Protein AF-A0AAN8QBZ9-F1 (afdb_monomer_lite)

Organism: NCBI:txid861788

Foldseek 3Di:
DDPDPVPDDDLVVVCVDPCNVPPPPDCPVVVVVVVVVVVVVVVVVVVVVVDDDDDDDDDDPDDPPPDPPVDDDPPCPDDDDDDDDDDDDDDDDDDDDDPPPVPPDADPCLVPPVVVVLVVVLVVCVVVVHDSVVSVVVNVVVVVVCVVPPCVSVVVVVVVVVVVVVVVVVVPDD

Radius of gyration: 25.87 Å; chains: 1; bounding box: 55×67×52 Å

Structure (mmCIF, N/CA/C/O backbone):
data_AF-A0AAN8QBZ9-F1
#
_entry.id   AF-A0AAN8QBZ9-F1
#
loop_
_atom_site.group_PDB
_atom_site.id
_atom_site.type_symbol
_atom_site.label_atom_id
_atom_site.label_alt_id
_atom_site.label_comp_id
_atom_site.label_asym_id
_atom_site.label_entity_id
_atom_site.label_seq_id
_atom_site.pdbx_PDB_ins_code
_atom_site.Cartn_x
_atom_site.Cartn_y
_atom_site.Cartn_z
_atom_site.occupancy
_atom_site.B_iso_or_equiv
_atom_site.auth_seq_id
_atom_site.auth_comp_id
_atom_site.auth_asym_id
_atom_site.auth_atom_id
_atom_site.pdbx_PDB_model_num
ATOM 1 N N . LEU A 1 1 ? 25.292 -29.714 -7.974 1.00 66.56 1 LEU A N 1
ATOM 2 C CA . LEU A 1 1 ? 24.698 -28.633 -8.793 1.00 66.56 1 LEU A CA 1
ATOM 3 C C . LEU A 1 1 ? 25.851 -27.764 -9.273 1.00 66.56 1 LEU A C 1
ATOM 5 O O . LEU A 1 1 ? 26.698 -27.458 -8.440 1.00 66.56 1 LEU A O 1
ATOM 9 N N . ASN A 1 2 ? 25.940 -27.454 -10.569 1.00 68.25 2 ASN A N 1
ATOM 10 C CA . ASN A 1 2 ? 27.006 -26.580 -11.073 1.00 68.25 2 ASN A CA 1
ATOM 11 C C . ASN A 1 2 ? 26.918 -25.225 -10.361 1.00 68.25 2 ASN A C 1
ATOM 13 O O . ASN A 1 2 ? 25.825 -24.668 -10.249 1.00 68.25 2 ASN A O 1
ATOM 17 N N 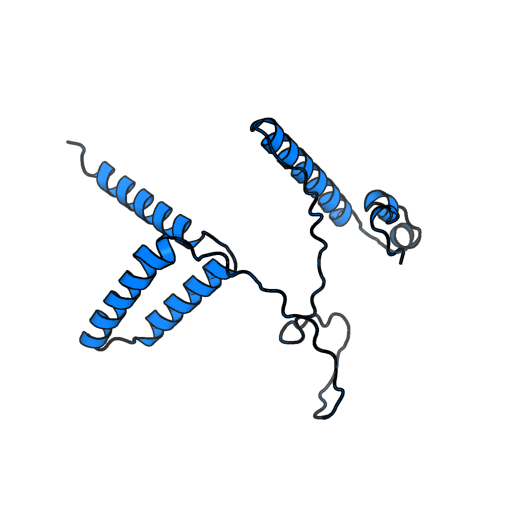. LYS A 1 3 ? 28.048 -24.776 -9.806 1.00 75.69 3 LYS A N 1
ATOM 18 C CA . LYS A 1 3 ? 28.129 -23.570 -8.969 1.00 75.69 3 LYS A CA 1
ATOM 19 C C . LYS A 1 3 ? 28.213 -22.292 -9.798 1.00 75.69 3 LYS A C 1
ATOM 21 O O . LYS A 1 3 ? 27.723 -21.263 -9.362 1.00 75.69 3 LYS A O 1
ATOM 26 N N . GLU A 1 4 ? 28.772 -22.398 -10.995 1.00 72.25 4 GLU A N 1
ATOM 27 C CA . GLU A 1 4 ? 28.906 -21.282 -11.919 1.00 72.25 4 GLU A CA 1
ATOM 28 C C . GLU A 1 4 ? 27.562 -20.945 -12.593 1.00 72.25 4 GLU A C 1
ATOM 30 O O . GLU A 1 4 ? 26.969 -21.832 -13.228 1.00 72.25 4 GLU A O 1
ATOM 35 N N . PRO A 1 5 ? 27.081 -19.690 -12.500 1.00 70.56 5 PRO A N 1
ATOM 36 C CA . PRO A 1 5 ? 25.795 -19.268 -13.059 1.00 70.56 5 PRO A CA 1
ATOM 37 C C . PRO A 1 5 ? 25.675 -19.527 -14.563 1.00 70.56 5 PRO A C 1
ATOM 39 O O . PRO A 1 5 ? 24.666 -20.063 -15.018 1.00 70.56 5 PRO A O 1
ATOM 42 N N . SER A 1 6 ? 26.733 -19.245 -15.326 1.00 75.44 6 SER A N 1
ATOM 43 C CA . SER A 1 6 ? 26.756 -19.365 -16.792 1.00 75.44 6 SER A CA 1
ATOM 44 C C . SER A 1 6 ? 26.665 -20.807 -17.297 1.00 75.44 6 SER A C 1
ATOM 46 O O . SER A 1 6 ? 26.290 -21.045 -18.441 1.00 75.44 6 SER A O 1
ATOM 48 N N . PHE A 1 7 ? 26.981 -21.785 -16.444 1.00 77.31 7 PHE A N 1
ATOM 49 C CA . PHE A 1 7 ? 26.870 -23.211 -16.763 1.00 77.31 7 PHE A CA 1
ATOM 50 C C . PHE A 1 7 ? 25.567 -23.833 -16.253 1.00 77.31 7 PHE A C 1
ATOM 52 O O . PHE A 1 7 ? 25.377 -25.054 -16.341 1.00 77.31 7 PHE A O 1
ATOM 59 N N . ARG A 1 8 ? 24.662 -23.026 -15.685 1.00 82.75 8 ARG A N 1
ATOM 60 C CA . ARG A 1 8 ? 23.330 -23.487 -15.312 1.00 82.75 8 ARG A CA 1
ATOM 61 C C . ARG A 1 8 ? 22.473 -23.591 -16.582 1.00 82.75 8 ARG A C 1
ATOM 63 O O . ARG A 1 8 ? 22.325 -22.599 -17.289 1.00 82.75 8 ARG A O 1
ATOM 70 N N . PRO A 1 9 ? 21.854 -24.753 -16.857 1.00 83.56 9 PRO A N 1
ATOM 71 C CA . PRO A 1 9 ? 20.914 -24.868 -17.963 1.00 83.56 9 PRO A CA 1
ATOM 72 C C . PRO A 1 9 ? 19.759 -23.885 -17.775 1.00 83.56 9 PRO A C 1
ATOM 74 O O . PRO A 1 9 ? 19.224 -23.720 -16.673 1.00 83.56 9 PRO A O 1
ATOM 77 N N . THR A 1 10 ? 19.352 -23.256 -18.869 1.00 85.25 10 THR A N 1
ATOM 78 C CA . THR A 1 10 ? 18.229 -22.320 -18.877 1.00 85.25 10 THR A CA 1
ATOM 79 C C . THR A 1 10 ? 16.937 -23.018 -18.444 1.00 85.25 10 THR A C 1
ATOM 81 O O . THR A 1 10 ? 16.778 -24.233 -18.593 1.00 85.25 10 THR A O 1
ATOM 84 N N . ALA A 1 11 ? 15.944 -22.257 -17.975 1.00 84.75 11 ALA A N 1
ATOM 85 C CA . ALA A 1 11 ? 14.626 -22.813 -17.639 1.00 84.75 11 ALA A CA 1
ATOM 86 C C . ALA A 1 11 ? 14.005 -23.613 -18.809 1.00 84.75 11 ALA A C 1
ATOM 88 O O . ALA A 1 11 ? 13.349 -24.634 -18.602 1.00 84.75 11 ALA A O 1
ATOM 89 N N . LYS A 1 12 ? 14.283 -23.193 -20.052 1.00 84.12 12 LYS A N 1
ATOM 90 C CA . LYS A 1 12 ? 13.863 -23.880 -21.283 1.00 84.12 12 LYS A CA 1
ATOM 91 C C . LYS A 1 12 ? 14.538 -25.245 -21.459 1.00 84.12 12 LYS A C 1
ATOM 93 O O . LYS A 1 12 ? 13.914 -26.170 -21.972 1.00 84.12 12 LYS A O 1
ATOM 98 N N . GLU A 1 13 ? 15.797 -25.377 -21.061 1.00 87.94 13 GLU A N 1
ATOM 99 C CA . GLU A 1 13 ? 16.547 -26.635 -21.125 1.00 87.94 13 GLU A CA 1
ATOM 100 C C . GLU A 1 13 ? 16.185 -27.565 -19.967 1.00 87.94 13 GLU A C 1
ATOM 102 O O . GLU A 1 13 ? 16.028 -28.767 -20.177 1.00 87.94 13 GLU A O 1
ATOM 107 N N . LEU A 1 14 ? 15.942 -27.014 -18.774 1.00 88.00 14 LEU A N 1
ATOM 108 C CA . LEU A 1 14 ? 15.451 -27.776 -17.624 1.00 88.00 14 LEU A CA 1
ATOM 109 C C . LEU A 1 14 ? 14.114 -28.460 -17.921 1.00 88.00 14 LEU A C 1
ATOM 111 O O . LEU A 1 14 ? 13.946 -29.632 -17.587 1.00 88.00 14 LEU A O 1
ATOM 115 N N . LEU A 1 15 ? 13.203 -27.779 -18.622 1.00 86.88 15 LEU A N 1
ATOM 116 C CA . LEU A 1 15 ? 11.916 -28.342 -19.050 1.00 86.88 15 LEU A CA 1
ATOM 117 C C . LEU A 1 15 ? 12.043 -29.599 -19.927 1.00 86.88 15 LEU A C 1
ATOM 119 O O . LEU A 1 15 ? 11.131 -30.422 -19.945 1.00 86.88 15 LEU A O 1
ATOM 123 N N . LYS A 1 16 ? 13.170 -29.779 -20.625 1.00 88.94 16 LYS A N 1
ATOM 124 C CA . LYS A 1 16 ? 13.445 -30.963 -21.458 1.00 88.94 16 LYS A CA 1
ATOM 125 C C . LYS A 1 16 ? 14.073 -32.115 -20.676 1.00 88.94 16 LYS A C 1
ATOM 127 O O . LYS A 1 16 ? 14.258 -33.203 -21.218 1.00 88.94 16 LYS A O 1
ATOM 132 N N . HIS A 1 17 ? 14.443 -31.893 -19.418 1.00 91.62 17 HIS A N 1
ATOM 133 C CA . HIS A 1 17 ? 15.138 -32.894 -18.632 1.00 91.62 17 HIS A CA 1
ATOM 134 C C . HIS A 1 17 ? 14.236 -34.100 -18.348 1.00 91.62 17 HIS A C 1
ATOM 136 O O . HIS A 1 17 ? 13.053 -33.952 -18.032 1.00 91.62 17 HIS A O 1
ATOM 142 N N . LYS A 1 18 ? 14.822 -35.305 -18.372 1.00 91.44 18 LYS A N 1
ATOM 143 C CA . LYS A 1 18 ? 14.105 -36.581 -18.194 1.00 91.44 18 LYS A CA 1
ATOM 144 C C . LYS A 1 18 ? 13.205 -36.615 -16.960 1.00 91.44 18 LYS A C 1
ATOM 146 O O . LYS A 1 18 ? 12.169 -37.258 -16.993 1.00 91.44 18 LYS A O 1
ATOM 151 N N . LEU A 1 19 ? 13.587 -35.935 -15.876 1.00 91.00 19 LEU A N 1
ATOM 152 C CA . LEU A 1 19 ? 12.792 -35.908 -14.646 1.00 91.00 19 LEU A CA 1
ATOM 153 C C . LEU A 1 19 ? 11.501 -35.103 -14.813 1.00 91.00 19 LEU A C 1
ATOM 155 O O . LEU A 1 19 ? 10.451 -35.529 -14.348 1.00 91.00 19 LEU A O 1
ATOM 159 N N . ILE A 1 20 ? 11.566 -33.971 -15.508 1.00 89.44 20 ILE A N 1
ATOM 160 C CA . ILE A 1 20 ? 10.390 -33.133 -15.737 1.00 89.44 20 ILE A CA 1
ATOM 161 C C . ILE A 1 20 ? 9.498 -33.802 -16.781 1.00 89.44 20 ILE A C 1
ATOM 163 O O . ILE A 1 20 ? 8.322 -34.018 -16.525 1.00 89.44 20 ILE A O 1
ATOM 167 N N . VAL A 1 21 ? 10.073 -34.246 -17.899 1.00 87.81 21 VAL A N 1
ATOM 168 C CA . VAL A 1 21 ? 9.319 -34.898 -18.982 1.00 87.81 21 VAL A CA 1
ATOM 169 C C . VAL A 1 21 ? 8.639 -36.193 -18.521 1.00 87.81 21 VAL A C 1
ATOM 171 O O . VAL A 1 21 ? 7.527 -36.488 -18.948 1.00 87.81 21 VAL A O 1
ATOM 174 N N . ARG A 1 22 ? 9.288 -36.979 -17.652 1.00 90.44 22 ARG A N 1
ATOM 175 C CA . ARG A 1 22 ? 8.773 -38.290 -17.225 1.00 90.44 22 ARG A CA 1
ATOM 176 C C . ARG A 1 22 ? 7.822 -38.219 -16.033 1.00 90.44 22 ARG A C 1
ATOM 178 O O . ARG A 1 22 ? 6.941 -39.067 -15.935 1.00 90.44 22 ARG A O 1
ATOM 185 N N . TYR A 1 23 ? 8.014 -37.265 -15.120 1.00 91.88 23 TYR A N 1
ATOM 186 C CA . TYR A 1 23 ? 7.284 -37.245 -13.846 1.00 91.88 23 TYR A CA 1
ATOM 187 C C . TYR A 1 23 ? 6.361 -36.033 -13.670 1.00 91.88 23 TYR A C 1
ATOM 189 O O . TYR A 1 23 ? 5.406 -36.119 -12.896 1.00 91.88 23 TYR A O 1
ATOM 197 N N . ALA A 1 24 ? 6.582 -34.921 -14.377 1.00 85.38 24 ALA A N 1
ATOM 198 C CA . ALA A 1 24 ? 5.717 -33.751 -14.264 1.00 85.38 24 ALA A CA 1
ATOM 199 C C . ALA A 1 24 ? 4.510 -33.879 -15.205 1.00 85.38 24 ALA A C 1
ATOM 201 O O . ALA A 1 24 ? 4.647 -33.939 -16.422 1.00 85.38 24 ALA A O 1
ATOM 202 N N . LYS A 1 25 ? 3.301 -33.900 -14.633 1.00 82.06 25 LYS A N 1
ATOM 203 C CA . LYS A 1 25 ? 2.054 -34.101 -15.394 1.00 82.06 25 LYS A CA 1
ATOM 204 C C . LYS A 1 25 ? 1.564 -32.841 -16.114 1.00 82.06 25 LYS A C 1
ATOM 206 O O . LYS A 1 25 ? 0.925 -32.946 -17.155 1.00 82.06 25 LYS A O 1
ATOM 211 N N . LYS A 1 26 ? 1.814 -31.657 -15.549 1.00 86.31 26 LYS A N 1
ATOM 212 C CA . LYS A 1 26 ? 1.425 -30.359 -16.120 1.00 86.31 26 LYS A CA 1
ATOM 213 C C . LYS A 1 26 ? 2.522 -29.337 -15.848 1.00 86.31 26 LYS A C 1
ATOM 215 O O . LYS A 1 26 ? 2.791 -29.017 -14.695 1.00 86.31 26 LYS A O 1
ATOM 220 N N . THR A 1 27 ? 3.134 -28.825 -16.910 1.00 85.50 27 THR A N 1
ATOM 221 C CA . THR A 1 27 ? 4.183 -27.790 -16.861 1.00 85.50 27 THR A CA 1
ATOM 222 C C . THR A 1 27 ? 3.756 -26.495 -17.559 1.00 85.50 27 THR A C 1
ATOM 224 O O . THR A 1 27 ? 4.585 -25.611 -17.780 1.00 85.50 27 THR A O 1
ATOM 227 N N . SER A 1 28 ? 2.465 -26.359 -17.893 1.00 86.31 28 SER A N 1
ATOM 228 C CA . SER A 1 28 ? 1.902 -25.173 -18.555 1.00 86.31 28 SER A CA 1
ATOM 229 C C . SER A 1 28 ? 2.168 -23.909 -17.748 1.00 86.31 28 SER A C 1
ATOM 231 O O . SER A 1 28 ? 2.765 -22.976 -18.268 1.00 86.31 28 SER A O 1
ATOM 233 N N . TYR A 1 29 ? 1.873 -23.941 -16.446 1.00 85.44 29 TYR A N 1
ATOM 234 C CA . TYR A 1 29 ? 2.107 -22.811 -15.551 1.00 85.44 29 TYR A CA 1
ATOM 235 C C . TYR A 1 29 ? 3.586 -22.397 -15.495 1.00 85.44 29 TYR A C 1
ATOM 237 O O . TYR A 1 29 ? 3.908 -21.217 -15.582 1.00 85.44 29 TYR A O 1
ATOM 245 N N . LEU A 1 30 ? 4.515 -23.360 -15.435 1.00 85.06 30 LEU A N 1
ATOM 246 C CA . LEU A 1 30 ? 5.952 -23.058 -15.468 1.00 85.06 30 LEU A CA 1
ATOM 247 C C . LEU A 1 30 ? 6.353 -22.385 -16.791 1.00 85.06 30 LEU A C 1
ATOM 249 O O . LEU A 1 30 ? 7.154 -21.455 -16.802 1.00 85.06 30 LEU A O 1
ATOM 253 N N . THR A 1 31 ? 5.787 -22.848 -17.905 1.00 87.12 31 THR A N 1
ATOM 254 C CA . THR A 1 31 ? 6.051 -22.293 -19.239 1.00 87.12 31 THR A CA 1
ATOM 255 C C . THR A 1 31 ? 5.500 -20.870 -19.362 1.00 87.12 31 THR A C 1
ATOM 257 O O . THR A 1 31 ? 6.210 -19.979 -19.821 1.00 87.12 31 THR A O 1
ATOM 260 N N . GLU A 1 32 ? 4.287 -20.628 -18.860 1.00 92.06 32 GLU A N 1
ATOM 261 C CA . GLU A 1 32 ? 3.669 -19.299 -18.796 1.00 92.06 32 GLU A CA 1
ATOM 262 C C . GLU A 1 32 ? 4.499 -18.320 -17.954 1.00 92.06 32 GLU A C 1
ATOM 264 O O . GLU A 1 32 ? 4.705 -17.179 -18.369 1.00 92.06 32 GLU A O 1
ATOM 269 N N . LEU A 1 33 ? 5.037 -18.758 -16.808 1.00 89.19 33 LEU A N 1
ATOM 270 C CA . LEU A 1 33 ? 5.928 -17.941 -15.977 1.00 89.19 33 LEU A CA 1
ATOM 271 C C . LEU A 1 33 ? 7.228 -17.578 -16.703 1.00 89.19 33 LEU A C 1
ATOM 273 O O . LEU A 1 33 ? 7.670 -16.429 -16.640 1.00 89.19 33 LEU A O 1
ATOM 277 N N . VAL A 1 34 ? 7.822 -18.530 -17.427 1.00 89.69 34 VAL A N 1
ATOM 278 C CA . VAL A 1 34 ? 9.022 -18.282 -18.239 1.00 89.69 34 VAL A CA 1
ATOM 279 C C . VAL A 1 34 ? 8.731 -17.257 -19.338 1.00 89.69 34 VAL A C 1
ATOM 281 O O . VAL A 1 34 ? 9.520 -16.333 -19.539 1.00 89.69 34 VAL A O 1
ATOM 284 N N . ASP A 1 35 ? 7.603 -17.378 -20.035 1.00 90.62 35 ASP A N 1
ATOM 285 C CA . ASP A 1 35 ? 7.240 -16.448 -21.106 1.00 90.62 35 ASP A CA 1
ATOM 286 C C . ASP A 1 35 ? 6.865 -15.060 -20.567 1.00 90.62 35 ASP A C 1
ATOM 288 O O . ASP A 1 35 ? 7.253 -14.048 -21.157 1.00 90.62 35 ASP A O 1
ATOM 292 N N . LYS A 1 36 ? 6.191 -14.986 -19.412 1.00 92.62 36 LYS A N 1
ATOM 293 C CA . LYS A 1 36 ? 5.923 -13.725 -18.705 1.00 92.62 36 LYS A CA 1
ATOM 294 C C . LYS A 1 36 ? 7.223 -13.015 -18.329 1.00 92.62 36 LYS A C 1
ATOM 296 O O . LYS A 1 36 ? 7.346 -11.820 -18.587 1.00 92.62 36 LYS A O 1
ATOM 301 N N . TYR A 1 37 ? 8.201 -13.744 -17.787 1.00 87.38 37 TYR A N 1
ATOM 302 C CA . TYR A 1 37 ? 9.513 -13.187 -17.452 1.00 87.38 37 TYR A CA 1
ATOM 303 C C . TYR A 1 37 ? 10.238 -12.647 -18.691 1.00 87.38 37 TYR A C 1
ATOM 305 O O . TYR A 1 37 ? 10.776 -11.544 -18.649 1.00 87.38 37 TYR A O 1
ATOM 313 N N . ARG A 1 38 ? 10.193 -13.361 -19.826 1.00 87.88 38 ARG A N 1
ATOM 314 C CA . ARG A 1 38 ? 10.784 -12.864 -21.083 1.00 87.88 38 ARG A CA 1
ATOM 315 C C . ARG A 1 38 ? 10.134 -11.569 -21.568 1.00 87.88 38 ARG A C 1
ATOM 317 O O . ARG A 1 38 ? 10.851 -10.661 -21.972 1.00 87.88 38 ARG A O 1
ATOM 324 N N . ARG A 1 39 ? 8.798 -11.477 -21.527 1.00 88.69 39 ARG A N 1
ATOM 325 C CA . ARG A 1 39 ? 8.061 -10.261 -21.924 1.00 88.69 39 ARG A CA 1
ATOM 326 C C . ARG A 1 39 ? 8.401 -9.083 -21.022 1.00 88.69 39 ARG A C 1
ATOM 328 O O . ARG A 1 39 ? 8.664 -7.999 -21.522 1.00 88.69 39 ARG A O 1
ATOM 335 N N . TRP A 1 40 ? 8.436 -9.316 -19.712 1.00 91.00 40 TRP A N 1
ATOM 336 C CA . TRP A 1 40 ? 8.839 -8.298 -18.748 1.00 91.00 40 TRP A CA 1
ATOM 337 C C . TRP A 1 40 ? 10.275 -7.823 -19.005 1.00 91.00 40 TRP A C 1
ATOM 339 O O . TRP A 1 40 ? 10.503 -6.623 -19.105 1.00 91.00 40 TRP A O 1
ATOM 349 N N . LYS A 1 41 ? 11.224 -8.746 -19.210 1.00 84.94 41 LYS A N 1
ATOM 350 C CA . LYS A 1 41 ? 12.630 -8.404 -19.471 1.00 84.94 41 LYS A CA 1
ATOM 351 C C . LYS A 1 41 ? 12.799 -7.588 -20.759 1.00 84.94 41 LYS A C 1
ATOM 353 O O . LYS A 1 41 ? 13.525 -6.604 -20.756 1.00 84.94 41 LYS A O 1
ATOM 358 N N . ALA A 1 42 ? 12.085 -7.947 -21.829 1.00 83.81 42 ALA A N 1
ATOM 359 C CA . ALA A 1 42 ? 12.092 -7.189 -23.083 1.00 83.81 42 ALA A CA 1
ATOM 360 C C . ALA A 1 42 ? 11.504 -5.772 -22.930 1.00 83.81 42 ALA A C 1
ATOM 362 O O . ALA A 1 42 ? 12.008 -4.826 -23.528 1.00 83.81 42 ALA A O 1
ATOM 363 N N . GLU A 1 43 ? 10.465 -5.619 -22.107 1.00 80.88 43 GLU A N 1
ATOM 364 C CA . GLU A 1 43 ? 9.841 -4.324 -21.823 1.00 80.88 43 GLU A CA 1
ATOM 365 C C . GLU A 1 43 ? 10.743 -3.416 -20.968 1.00 80.88 43 GLU A C 1
ATOM 367 O O . GLU A 1 43 ? 10.790 -2.213 -21.201 1.00 80.88 43 GLU A O 1
ATOM 372 N N . GLN A 1 44 ? 11.518 -3.980 -20.034 1.00 70.38 44 GLN A N 1
ATOM 373 C CA . GLN A 1 44 ? 12.535 -3.232 -19.281 1.00 70.38 44 GLN A CA 1
ATOM 374 C C . GLN A 1 44 ? 13.663 -2.718 -20.188 1.00 70.38 44 GLN A C 1
ATOM 376 O O . GLN A 1 44 ? 14.031 -1.551 -20.098 1.00 70.38 44 GLN A O 1
ATOM 381 N N . THR A 1 45 ? 14.160 -3.541 -21.119 1.00 62.69 45 THR A N 1
ATOM 382 C CA . THR A 1 45 ? 15.161 -3.099 -22.109 1.00 62.69 45 THR A CA 1
ATOM 383 C C . THR A 1 45 ? 14.611 -2.011 -23.036 1.00 62.69 45 THR A C 1
ATOM 385 O O . THR A 1 45 ? 15.332 -1.076 -23.373 1.00 62.69 45 THR A O 1
ATOM 388 N N . ARG A 1 46 ? 13.329 -2.090 -23.421 1.00 58.25 46 ARG A N 1
ATOM 389 C CA . ARG A 1 46 ? 12.665 -1.050 -24.221 1.00 58.25 46 ARG A CA 1
ATOM 390 C C . ARG A 1 46 ? 12.623 0.282 -23.473 1.00 58.25 46 ARG A C 1
ATOM 392 O O . ARG A 1 46 ? 13.061 1.279 -24.023 1.00 58.25 46 ARG A O 1
ATOM 399 N N . GLN A 1 47 ? 12.204 0.278 -22.207 1.00 54.78 47 GLN A N 1
ATOM 400 C CA . GLN A 1 47 ? 12.163 1.475 -21.354 1.00 54.78 47 GLN A CA 1
ATOM 401 C C . GLN A 1 47 ? 13.555 2.079 -21.100 1.00 54.78 47 GLN A C 1
ATOM 403 O O . GLN A 1 47 ? 13.684 3.296 -21.006 1.00 54.78 47 GLN A O 1
ATOM 408 N N . GLN A 1 48 ? 14.600 1.249 -21.047 1.00 50.94 48 GLN A N 1
ATOM 409 C CA . GLN A 1 48 ? 15.987 1.697 -20.896 1.00 50.94 48 GLN A CA 1
ATOM 410 C C . GLN A 1 48 ? 16.559 2.317 -22.188 1.00 50.94 48 GLN A C 1
ATOM 412 O O . GLN A 1 48 ? 17.370 3.235 -22.117 1.00 50.94 48 GLN A O 1
ATOM 417 N N . ALA A 1 49 ? 16.106 1.878 -23.369 1.00 49.41 49 ALA A N 1
ATOM 418 C CA . ALA A 1 49 ? 16.548 2.415 -24.661 1.00 49.41 49 ALA A CA 1
ATOM 419 C C . ALA A 1 49 ? 15.955 3.799 -25.003 1.00 49.41 49 ALA A C 1
ATOM 421 O O . ALA A 1 49 ? 16.525 4.518 -25.821 1.00 49.41 49 ALA A O 1
ATOM 422 N N . GLU A 1 50 ? 14.839 4.196 -24.381 1.00 49.69 50 GLU A N 1
ATOM 423 C CA . GLU A 1 50 ? 14.187 5.499 -24.632 1.00 49.69 50 GLU A CA 1
ATOM 424 C C . GLU A 1 50 ? 14.738 6.614 -23.718 1.00 49.69 50 GLU A C 1
ATOM 426 O O . GLU A 1 50 ? 14.377 7.781 -23.858 1.00 49.69 50 GLU A O 1
ATOM 431 N N . SER A 1 51 ? 15.663 6.264 -22.816 1.00 43.91 51 SER A N 1
ATOM 432 C CA . SER A 1 51 ? 16.335 7.166 -21.878 1.00 43.91 51 SER A CA 1
ATOM 433 C C . SER A 1 51 ? 17.858 7.052 -22.032 1.00 43.91 51 SER A C 1
ATOM 435 O O . SER A 1 51 ? 18.581 6.697 -21.107 1.00 43.91 51 SER A O 1
ATOM 437 N N . SER A 1 52 ? 18.349 7.315 -23.246 1.00 44.44 52 SER A N 1
ATOM 438 C CA . SER A 1 52 ? 19.780 7.345 -23.575 1.00 44.44 52 SER A CA 1
ATOM 439 C C . SER A 1 52 ? 20.440 8.636 -23.070 1.00 44.44 52 SER A C 1
ATOM 441 O O . SER A 1 52 ? 20.559 9.612 -23.812 1.00 44.44 52 SER A O 1
ATOM 443 N N . SER A 1 53 ? 20.934 8.615 -21.835 1.00 37.28 53 SER A N 1
ATOM 444 C CA . SER A 1 53 ? 22.077 9.431 -21.414 1.00 37.28 53 SER A CA 1
ATOM 445 C C . SER A 1 53 ? 22.933 8.616 -20.445 1.00 37.28 53 SER A C 1
ATOM 447 O O . SER A 1 53 ? 22.455 8.295 -19.361 1.00 37.28 53 SER A O 1
ATOM 449 N N . ASP A 1 54 ? 24.132 8.255 -20.907 1.00 44.31 54 ASP A N 1
ATOM 450 C CA . ASP A 1 54 ? 25.358 7.910 -20.169 1.00 44.31 54 ASP A CA 1
ATOM 451 C C . ASP A 1 54 ? 25.207 7.577 -18.672 1.00 44.31 54 ASP A C 1
ATOM 453 O O . ASP A 1 54 ? 24.914 8.443 -17.849 1.00 44.31 54 ASP A O 1
ATOM 457 N N . GLU A 1 55 ? 25.439 6.310 -18.317 1.00 41.34 55 GLU A N 1
ATOM 458 C CA . GLU A 1 55 ? 26.611 5.888 -17.529 1.00 41.34 55 GLU A CA 1
ATOM 459 C C . GLU A 1 55 ? 26.374 4.561 -16.776 1.00 41.34 55 GLU A C 1
ATOM 461 O O . GLU A 1 55 ? 25.453 4.410 -15.974 1.00 41.34 55 GLU A O 1
ATOM 466 N N . SER A 1 56 ? 27.344 3.663 -16.962 1.00 41.31 56 SER A N 1
ATOM 467 C CA . SER A 1 56 ? 27.746 2.545 -16.097 1.00 41.31 56 SER A CA 1
ATOM 468 C C . SER A 1 56 ? 26.915 1.247 -16.072 1.00 41.31 56 SER A C 1
ATOM 470 O O . SER A 1 56 ? 25.896 1.100 -15.399 1.00 41.31 56 SER A O 1
ATOM 472 N N . ASP A 1 57 ? 27.480 0.255 -16.766 1.00 51.41 57 ASP A N 1
ATOM 473 C CA . ASP A 1 57 ? 27.223 -1.183 -16.694 1.00 51.41 57 ASP A CA 1
ATOM 474 C C . ASP A 1 57 ? 27.434 -1.724 -15.267 1.00 51.41 57 ASP A C 1
ATOM 476 O O . ASP A 1 57 ? 28.522 -1.646 -14.691 1.00 51.41 57 ASP A O 1
ATOM 480 N N . SER A 1 58 ? 26.377 -2.266 -14.667 1.00 44.22 58 SER A N 1
ATOM 481 C CA . SER A 1 58 ? 26.468 -3.102 -13.469 1.00 44.22 58 SER A CA 1
ATOM 482 C C . SER A 1 58 ? 25.328 -4.114 -13.482 1.00 44.22 58 SER A C 1
ATOM 484 O O . SER A 1 58 ? 24.228 -3.878 -12.982 1.00 44.22 58 SER A O 1
ATOM 486 N N . GLU A 1 59 ? 25.611 -5.260 -14.095 1.00 47.62 59 GLU A N 1
ATOM 487 C CA . GLU A 1 59 ? 24.765 -6.451 -14.136 1.00 47.62 59 GLU A CA 1
ATOM 488 C C . GLU A 1 59 ? 24.520 -7.008 -12.720 1.00 47.62 59 GLU A C 1
ATOM 490 O O . GLU A 1 59 ? 25.293 -7.817 -12.205 1.00 47.62 59 GLU A O 1
ATOM 495 N N . GLN A 1 60 ? 23.430 -6.595 -12.066 1.00 43.09 60 GLN A N 1
ATOM 496 C CA . GLN A 1 60 ? 22.999 -7.186 -10.797 1.00 43.09 60 GLN A CA 1
ATOM 497 C C . GLN A 1 60 ? 21.882 -8.212 -11.042 1.00 43.09 60 GLN A C 1
ATOM 499 O O . GLN A 1 60 ? 20.689 -7.919 -10.958 1.00 43.09 60 GLN A O 1
ATOM 504 N N . ASP A 1 61 ? 22.284 -9.447 -11.359 1.00 46.38 61 ASP A N 1
ATOM 505 C CA . ASP A 1 61 ? 21.397 -10.614 -11.375 1.00 46.38 61 ASP A CA 1
ATOM 506 C C . ASP A 1 61 ? 21.047 -10.977 -9.920 1.00 46.38 61 ASP A C 1
ATOM 508 O O . ASP A 1 61 ? 21.776 -11.676 -9.214 1.00 46.38 61 ASP A O 1
ATOM 512 N N . GLY A 1 62 ? 19.941 -10.415 -9.430 1.00 43.66 62 GLY A N 1
ATOM 513 C CA . GLY A 1 62 ? 19.403 -10.678 -8.100 1.00 43.66 62 GLY A CA 1
ATOM 514 C C . GLY A 1 62 ? 18.907 -12.117 -7.976 1.00 43.66 62 GLY A C 1
ATOM 515 O O . GLY A 1 62 ? 17.738 -12.414 -8.223 1.00 43.66 62 GLY A O 1
ATOM 516 N N . GLN A 1 63 ? 19.809 -13.012 -7.573 1.00 50.66 63 GLN A N 1
ATOM 517 C CA . GLN A 1 63 ? 19.506 -14.353 -7.087 1.00 50.66 63 GLN A CA 1
ATOM 518 C C . GLN A 1 63 ? 18.368 -14.317 -6.059 1.00 50.66 63 GLN A C 1
ATOM 520 O O . GLN A 1 63 ? 18.434 -13.601 -5.061 1.00 50.66 63 GLN A O 1
ATOM 525 N N . ALA A 1 64 ? 17.360 -15.171 -6.261 1.00 40.41 64 ALA A N 1
ATOM 526 C CA . ALA A 1 64 ? 16.425 -15.561 -5.215 1.00 40.41 64 ALA A CA 1
ATOM 527 C C . ALA A 1 64 ? 17.215 -16.239 -4.084 1.00 40.41 64 ALA A C 1
ATOM 529 O O . ALA A 1 64 ? 17.506 -17.437 -4.130 1.00 40.41 64 ALA A O 1
ATOM 530 N N . SER A 1 65 ? 17.617 -15.444 -3.096 1.00 45.19 65 SER A N 1
ATOM 531 C CA . SER A 1 65 ? 18.204 -15.938 -1.864 1.00 45.19 65 SER A CA 1
ATOM 532 C C . SER A 1 65 ? 17.075 -16.571 -1.059 1.00 45.19 65 SER A C 1
ATOM 534 O O . SER A 1 65 ? 16.221 -15.879 -0.507 1.00 45.19 65 SER A O 1
ATOM 536 N N . GLY A 1 66 ? 17.032 -17.905 -1.049 1.00 46.28 66 GLY A N 1
ATOM 537 C CA . GLY A 1 66 ? 16.271 -18.678 -0.074 1.00 46.28 66 GLY A CA 1
ATOM 538 C C . GLY A 1 66 ? 16.871 -18.448 1.309 1.00 46.28 66 GLY A C 1
ATOM 539 O O . GLY A 1 66 ? 17.643 -19.268 1.797 1.00 46.28 66 GLY A O 1
ATOM 540 N N . GLY A 1 67 ? 16.572 -17.289 1.893 1.00 35.47 67 GLY A N 1
ATOM 541 C CA . GLY A 1 67 ? 16.906 -16.947 3.263 1.00 35.47 67 GLY A CA 1
ATOM 542 C C . GLY A 1 67 ? 15.956 -17.681 4.195 1.00 35.47 67 GLY A C 1
ATOM 543 O O . GLY A 1 67 ? 14.751 -17.446 4.176 1.00 35.47 67 GLY A O 1
ATOM 544 N N . ASN A 1 68 ? 16.506 -18.592 4.992 1.00 41.62 68 ASN A N 1
ATOM 545 C CA . ASN A 1 68 ? 15.819 -19.209 6.117 1.00 41.62 68 ASN A CA 1
ATOM 546 C C . ASN A 1 68 ? 15.365 -18.119 7.104 1.00 41.62 68 ASN A C 1
ATOM 548 O O . ASN A 1 68 ? 16.109 -17.755 8.012 1.00 41.62 68 ASN A O 1
ATOM 552 N N . ASN A 1 69 ? 14.119 -17.664 6.978 1.00 40.69 69 ASN A N 1
ATOM 553 C CA . ASN A 1 69 ? 13.361 -17.143 8.109 1.00 40.69 69 ASN A CA 1
ATOM 554 C C . ASN A 1 69 ? 13.048 -18.327 9.034 1.00 40.69 69 ASN A C 1
ATOM 556 O O . ASN A 1 69 ? 11.962 -18.902 8.992 1.00 40.69 69 ASN A O 1
ATOM 560 N N . PHE A 1 70 ? 14.020 -18.741 9.849 1.00 48.88 70 PHE A N 1
ATOM 561 C CA . PHE A 1 70 ? 13.778 -19.695 10.929 1.00 48.88 70 PHE A CA 1
ATOM 562 C C . PHE A 1 70 ? 13.049 -18.944 12.049 1.00 48.88 70 PHE A C 1
ATOM 564 O O . PHE A 1 70 ? 13.666 -18.451 12.989 1.00 48.88 70 PHE A O 1
ATOM 571 N N . GLY A 1 71 ? 11.736 -18.764 11.887 1.00 51.75 71 GLY A N 1
ATOM 572 C CA . GLY A 1 71 ? 10.946 -18.010 12.853 1.00 51.75 71 GLY A CA 1
ATOM 573 C C . GLY A 1 71 ? 9.429 -18.109 12.742 1.00 51.75 71 GLY A C 1
ATOM 574 O O . GLY A 1 71 ? 8.801 -18.142 13.793 1.00 51.75 71 GLY A O 1
ATOM 575 N N . SER A 1 72 ? 8.812 -18.153 11.549 1.00 55.19 72 SER A N 1
ATOM 576 C CA . SER A 1 72 ? 7.334 -18.115 11.486 1.00 55.19 72 SER A CA 1
ATOM 577 C C . SER A 1 72 ? 6.708 -18.393 10.105 1.00 55.19 72 SER A C 1
ATOM 579 O O . SER A 1 72 ? 5.836 -17.635 9.684 1.00 55.19 72 SER A O 1
ATOM 581 N N . ASP A 1 73 ? 7.091 -19.451 9.384 1.00 42.97 73 ASP A N 1
ATOM 582 C CA . ASP A 1 73 ? 6.279 -19.860 8.223 1.00 42.97 73 ASP A CA 1
ATOM 583 C C . ASP A 1 73 ? 6.116 -21.382 8.145 1.00 42.97 73 ASP A C 1
ATOM 585 O O . ASP A 1 73 ? 7.061 -22.133 7.895 1.00 42.97 73 ASP A O 1
ATOM 589 N N . ASP A 1 74 ? 4.892 -21.826 8.417 1.00 52.12 74 ASP A N 1
ATOM 590 C CA . ASP A 1 74 ? 4.429 -23.211 8.402 1.00 52.12 74 ASP A CA 1
ATOM 591 C C . ASP A 1 74 ? 4.244 -23.708 6.959 1.00 52.12 74 ASP A C 1
ATOM 593 O O . ASP A 1 74 ? 3.135 -23.945 6.479 1.00 52.12 74 ASP A O 1
ATOM 597 N N . TRP A 1 75 ? 5.344 -23.942 6.247 1.00 55.56 75 TRP A N 1
ATOM 598 C CA . TRP A 1 75 ? 5.321 -24.655 4.965 1.00 55.56 75 TRP A CA 1
ATOM 599 C C . TRP A 1 75 ? 5.550 -26.166 5.155 1.00 55.56 75 TRP A C 1
ATOM 601 O O . TRP A 1 75 ? 6.441 -26.778 4.565 1.00 55.56 75 TRP A O 1
ATOM 611 N N . ILE A 1 76 ? 4.722 -26.819 5.976 1.00 49.22 76 ILE A N 1
ATOM 612 C CA . ILE A 1 76 ? 4.779 -28.280 6.159 1.00 49.22 76 ILE A CA 1
ATOM 613 C C . ILE A 1 76 ? 3.873 -28.971 5.133 1.00 49.22 76 ILE A C 1
ATOM 615 O O . ILE A 1 76 ? 2.727 -29.311 5.409 1.00 49.22 76 ILE A O 1
ATOM 619 N N . PHE A 1 77 ? 4.401 -29.242 3.937 1.00 45.62 77 PHE A N 1
ATOM 620 C CA . PHE A 1 77 ? 3.680 -30.025 2.920 1.00 45.62 77 PHE A CA 1
ATOM 621 C C . PHE A 1 77 ? 3.719 -31.551 3.141 1.00 45.62 77 PHE A C 1
ATOM 623 O O . PHE A 1 77 ? 3.116 -32.278 2.352 1.00 45.62 77 PHE A O 1
ATOM 630 N N . THR A 1 78 ? 4.391 -32.069 4.185 1.00 52.72 78 THR A N 1
ATOM 631 C CA . THR A 1 78 ? 4.646 -33.527 4.258 1.00 52.72 78 THR A CA 1
ATOM 632 C C . THR A 1 78 ? 4.660 -34.239 5.614 1.00 52.72 78 THR A C 1
ATOM 634 O O . THR A 1 78 ? 4.934 -35.435 5.598 1.00 52.72 78 THR A O 1
ATOM 637 N N . ILE A 1 79 ? 4.344 -33.641 6.771 1.00 51.41 79 ILE A N 1
ATOM 638 C CA . ILE A 1 79 ? 4.344 -34.422 8.031 1.00 51.41 79 ILE A CA 1
ATOM 639 C C . ILE A 1 79 ? 3.108 -34.143 8.890 1.00 51.41 79 ILE A C 1
ATOM 641 O O . ILE A 1 79 ? 2.978 -33.104 9.526 1.00 51.41 79 ILE A O 1
ATOM 645 N N . ARG A 1 80 ? 2.214 -35.135 8.942 1.00 49.50 80 ARG A N 1
ATOM 646 C CA . ARG A 1 80 ? 1.261 -35.326 10.038 1.00 49.50 80 ARG A CA 1
ATOM 647 C C . ARG A 1 80 ? 2.017 -36.013 11.175 1.00 49.50 80 ARG A C 1
ATOM 649 O O . ARG A 1 80 ? 2.352 -37.175 11.000 1.00 49.50 80 ARG A O 1
ATOM 656 N N . GLU A 1 81 ? 2.280 -35.302 12.275 1.00 43.06 81 GLU A N 1
ATOM 657 C CA . GLU A 1 81 ? 2.017 -35.709 13.675 1.00 43.06 81 GLU A CA 1
ATOM 658 C C . GLU A 1 81 ? 2.932 -35.063 14.734 1.00 43.06 81 GLU A C 1
ATOM 660 O O . GLU A 1 81 ? 4.150 -35.128 14.641 1.00 43.06 81 GLU A O 1
ATOM 665 N N . LYS A 1 82 ? 2.252 -34.595 15.796 1.00 39.88 82 LYS A N 1
ATOM 666 C CA . LYS A 1 82 ? 2.485 -34.867 17.229 1.00 39.88 82 LYS A CA 1
ATOM 667 C C . LYS A 1 82 ? 3.735 -34.270 17.897 1.00 39.88 82 LYS A C 1
ATOM 669 O O . LYS A 1 82 ? 4.864 -34.553 17.522 1.00 39.88 82 LYS A O 1
ATOM 674 N N . ASP A 1 83 ? 3.473 -33.492 18.954 1.00 50.00 83 ASP A N 1
ATOM 675 C CA . ASP A 1 83 ? 4.438 -32.780 19.807 1.00 50.00 83 ASP A CA 1
ATOM 676 C C . ASP A 1 83 ? 5.720 -33.567 20.116 1.00 50.00 83 ASP A C 1
ATOM 678 O O . ASP A 1 83 ? 5.655 -34.747 20.485 1.00 50.00 83 ASP A O 1
ATOM 682 N N . PRO A 1 84 ? 6.872 -32.873 20.162 1.00 46.28 84 PRO A N 1
ATOM 683 C CA . PRO A 1 84 ? 7.662 -32.968 21.387 1.00 46.28 84 PRO A CA 1
ATOM 684 C C . PRO A 1 84 ? 8.361 -31.671 21.829 1.00 46.28 84 PRO A C 1
ATOM 686 O O . PRO A 1 84 ? 8.773 -30.806 21.063 1.00 46.28 84 PRO A O 1
ATOM 689 N N . LYS A 1 85 ? 8.523 -31.605 23.151 1.00 41.31 85 LYS A N 1
ATOM 690 C CA . LYS A 1 85 ? 9.249 -30.613 23.944 1.00 41.31 85 LYS A CA 1
ATOM 691 C C . LYS A 1 85 ? 10.776 -30.810 23.854 1.00 41.31 85 LYS A C 1
ATOM 693 O O . LYS A 1 85 ? 11.222 -31.950 23.891 1.00 41.31 85 LYS A O 1
ATOM 698 N N . LYS A 1 86 ? 11.507 -29.690 24.014 1.00 43.91 86 LYS A N 1
ATOM 699 C CA . LYS A 1 86 ? 12.891 -29.510 24.540 1.00 43.91 86 LYS A CA 1
ATOM 700 C C . LYS A 1 86 ? 14.071 -30.056 23.712 1.00 43.91 86 LYS A C 1
ATOM 702 O O . LYS A 1 86 ? 13.979 -31.144 23.172 1.00 43.91 86 LYS A O 1
ATOM 707 N N . LEU A 1 87 ? 15.172 -29.278 23.740 1.00 38.00 87 LEU A N 1
ATOM 708 C CA . LEU A 1 87 ? 16.636 -29.564 23.670 1.00 38.00 87 LEU A CA 1
ATOM 709 C C . LEU A 1 87 ? 17.299 -28.319 23.013 1.00 38.00 87 LEU A C 1
ATOM 711 O O . LEU A 1 87 ? 17.035 -28.056 21.850 1.00 38.00 87 LEU A O 1
ATOM 715 N N . GLN A 1 88 ? 17.874 -27.325 23.710 1.00 33.69 88 GLN A N 1
ATOM 716 C CA . GLN A 1 88 ? 19.139 -27.207 24.476 1.00 33.69 88 GLN A CA 1
ATOM 717 C C . GLN A 1 88 ? 20.434 -27.572 23.707 1.00 33.69 88 GLN A C 1
ATOM 719 O O . GLN A 1 88 ? 20.669 -28.738 23.413 1.00 33.69 88 GLN A O 1
ATOM 724 N N . ASN A 1 89 ? 21.304 -26.551 23.597 1.00 36.22 89 ASN A N 1
ATOM 725 C CA . ASN A 1 89 ? 22.764 -26.512 23.370 1.00 36.22 89 ASN A CA 1
ATOM 726 C C . ASN A 1 89 ? 23.361 -26.581 21.949 1.00 36.22 89 ASN A C 1
ATOM 728 O O . ASN A 1 89 ? 23.425 -27.638 21.339 1.00 36.22 89 ASN A O 1
ATOM 732 N N . GLY A 1 90 ? 24.014 -25.468 21.571 1.00 28.62 90 GLY A N 1
ATOM 733 C CA . GLY A 1 90 ? 25.484 -25.375 21.611 1.00 28.62 90 GLY A CA 1
ATOM 734 C C . GLY A 1 90 ? 26.217 -25.410 20.265 1.00 28.62 90 GLY A C 1
ATOM 735 O O . GLY A 1 90 ? 26.224 -26.436 19.596 1.00 28.62 90 GLY A O 1
ATOM 736 N N . GLY A 1 91 ? 26.925 -24.324 19.929 1.00 27.97 91 GLY A N 1
ATOM 737 C CA . GLY A 1 91 ? 27.938 -24.307 18.866 1.00 27.97 91 GLY A CA 1
ATOM 738 C C . GLY A 1 91 ? 28.340 -22.895 18.436 1.00 27.97 91 GLY A C 1
ATOM 739 O O . GLY A 1 91 ? 27.616 -22.252 17.687 1.00 27.97 91 GLY A O 1
ATOM 740 N N . GLU A 1 92 ? 29.479 -22.419 18.938 1.00 32.12 92 GLU A N 1
ATOM 741 C CA . GLU A 1 92 ? 30.074 -21.102 18.682 1.00 32.12 92 GLU A CA 1
ATOM 742 C C . GLU A 1 92 ? 30.793 -21.012 17.317 1.00 32.12 92 GLU A C 1
ATOM 744 O O . GLU A 1 92 ? 31.576 -21.892 16.965 1.00 32.12 92 GLU A O 1
ATOM 749 N N . GLY A 1 93 ? 30.602 -19.874 16.631 1.00 27.75 93 GLY A N 1
ATOM 750 C CA . GLY A 1 93 ? 31.554 -19.229 15.707 1.00 27.75 93 GLY A CA 1
ATOM 751 C C . GLY A 1 93 ? 31.394 -19.499 14.194 1.00 27.75 93 GLY A C 1
ATOM 752 O O . GLY A 1 93 ? 30.933 -20.572 13.814 1.00 27.75 93 GLY A O 1
ATOM 753 N N . PRO A 1 94 ? 31.823 -18.574 13.299 1.00 38.19 94 PRO A N 1
ATOM 754 C CA . PRO A 1 94 ? 32.438 -17.265 13.535 1.00 38.19 94 PRO A CA 1
ATOM 755 C C . PRO A 1 94 ? 31.549 -16.081 13.098 1.00 38.19 94 PRO A C 1
ATOM 757 O O . PRO A 1 94 ? 30.614 -16.216 12.313 1.00 38.19 94 PRO A O 1
ATOM 760 N N . ALA A 1 95 ? 31.883 -14.900 13.616 1.00 45.66 95 ALA A N 1
ATOM 761 C CA . ALA A 1 95 ? 31.334 -13.618 13.199 1.00 45.66 95 ALA A CA 1
ATOM 762 C C . ALA A 1 95 ? 31.491 -13.416 11.681 1.00 45.66 95 ALA A C 1
ATOM 764 O O . ALA A 1 95 ? 32.608 -13.340 11.172 1.00 45.66 95 ALA A O 1
ATOM 765 N N . GLY A 1 96 ? 30.363 -13.335 10.979 1.00 32.00 96 GLY A N 1
ATOM 766 C CA . GLY A 1 96 ? 30.265 -12.954 9.577 1.00 32.00 96 GLY A CA 1
ATOM 767 C C . GLY A 1 96 ? 29.319 -11.770 9.477 1.00 32.00 96 GLY A C 1
ATOM 768 O O . GLY A 1 96 ? 28.109 -11.950 9.506 1.00 32.00 96 GLY A O 1
ATOM 769 N N . GLU A 1 97 ? 29.923 -10.586 9.494 1.00 38.47 97 GLU A N 1
ATOM 770 C CA . GLU A 1 97 ? 29.442 -9.294 9.000 1.00 38.47 97 GLU A CA 1
ATOM 771 C C . GLU A 1 97 ? 27.936 -9.197 8.724 1.00 38.47 97 GLU A C 1
ATOM 773 O O . GLU A 1 97 ? 27.419 -9.644 7.700 1.00 38.47 97 GLU A O 1
ATOM 778 N N . SER A 1 98 ? 27.246 -8.533 9.654 1.00 37.31 98 SER A N 1
ATOM 779 C CA . SER A 1 98 ? 25.943 -7.921 9.437 1.00 37.31 98 SER A CA 1
ATOM 780 C C . SER A 1 98 ? 25.985 -7.107 8.146 1.00 37.31 98 SER A C 1
ATOM 782 O O . SER A 1 98 ? 26.559 -6.019 8.115 1.00 37.31 98 SER A O 1
ATOM 784 N N . GLY A 1 99 ? 25.388 -7.647 7.084 1.00 37.38 99 GLY A N 1
ATOM 785 C CA . GLY A 1 99 ? 25.096 -6.895 5.875 1.00 37.38 99 GLY A CA 1
ATOM 786 C C . GLY A 1 99 ? 24.219 -5.717 6.262 1.00 37.38 99 GLY A C 1
ATOM 787 O O . GLY A 1 99 ? 23.051 -5.893 6.604 1.00 37.38 99 GLY A O 1
ATOM 788 N N . ASP A 1 100 ? 24.829 -4.538 6.269 1.00 41.78 100 ASP A N 1
ATOM 789 C CA . ASP A 1 100 ? 24.185 -3.245 6.396 1.00 41.78 100 ASP A CA 1
ATOM 790 C C . ASP A 1 100 ? 23.065 -3.168 5.353 1.00 41.78 100 ASP A C 1
ATOM 792 O O . ASP A 1 100 ? 23.286 -2.900 4.171 1.00 41.78 100 ASP A O 1
ATOM 796 N N . ILE A 1 101 ? 21.834 -3.451 5.786 1.00 49.31 101 ILE A N 1
ATOM 797 C CA . ILE A 1 101 ? 20.638 -2.961 5.115 1.00 49.31 101 ILE A CA 1
ATOM 798 C C . ILE A 1 101 ? 20.716 -1.460 5.342 1.00 49.31 101 ILE A C 1
ATOM 800 O O . ILE A 1 101 ? 20.168 -0.946 6.317 1.00 49.31 101 ILE A O 1
ATOM 804 N N . SER A 1 102 ? 21.477 -0.778 4.485 1.00 47.34 102 SER A N 1
ATOM 805 C CA . SER A 1 102 ? 21.493 0.671 4.398 1.00 47.34 102 SER A CA 1
ATOM 806 C C . SER A 1 102 ? 20.033 1.090 4.347 1.00 47.34 102 SER A C 1
ATOM 808 O O . SER A 1 102 ? 19.342 0.839 3.355 1.00 47.34 102 SER A O 1
ATOM 810 N N . LYS A 1 103 ? 19.544 1.601 5.484 1.00 54.53 103 LYS A N 1
ATOM 811 C CA . LYS A 1 103 ? 18.153 1.976 5.713 1.00 54.53 103 LYS A CA 1
ATOM 812 C C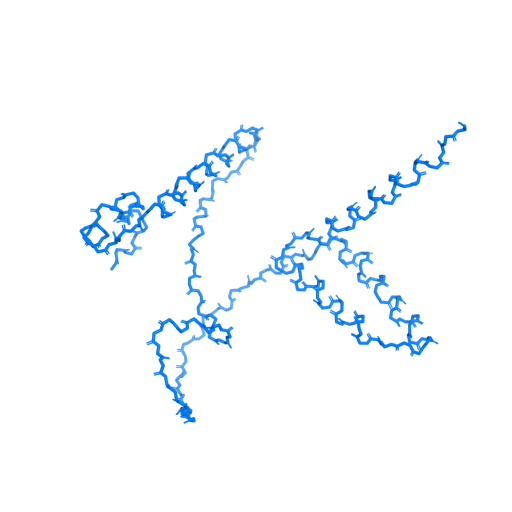 . LYS A 1 103 ? 17.811 2.984 4.636 1.00 54.53 103 LYS A C 1
ATOM 814 O O . LYS A 1 103 ? 18.167 4.156 4.759 1.00 54.53 103 LYS A O 1
ATOM 819 N N . ARG A 1 104 ? 17.200 2.517 3.543 1.00 63.09 104 ARG A N 1
ATOM 820 C CA . ARG A 1 104 ? 16.716 3.417 2.502 1.00 63.09 104 ARG A CA 1
ATOM 821 C C . ARG A 1 104 ? 15.833 4.431 3.225 1.00 63.09 104 ARG A C 1
ATOM 823 O O . ARG A 1 104 ? 15.023 4.016 4.057 1.00 63.09 104 ARG A O 1
ATOM 830 N N . PRO A 1 105 ? 16.060 5.734 3.014 1.00 74.81 105 PRO A N 1
ATOM 831 C CA . PRO A 1 105 ? 15.345 6.740 3.770 1.00 74.81 105 PRO A CA 1
ATOM 832 C C . PRO A 1 105 ? 13.849 6.547 3.533 1.00 74.81 105 PRO A C 1
ATOM 834 O O . PRO A 1 105 ? 13.418 6.350 2.396 1.00 74.81 105 PRO A O 1
ATOM 837 N N . TYR A 1 106 ? 13.080 6.569 4.619 1.00 86.50 106 TYR A N 1
ATOM 838 C CA . TYR A 1 106 ? 11.626 6.601 4.557 1.00 86.50 106 TYR A CA 1
ATOM 839 C C . TYR A 1 106 ? 11.154 7.711 3.614 1.00 86.50 106 TYR A C 1
ATOM 841 O O . TYR A 1 106 ? 11.823 8.741 3.472 1.00 86.50 106 TYR A O 1
ATOM 849 N N . SER A 1 107 ? 9.983 7.521 3.009 1.00 93.06 107 SER A N 1
ATOM 850 C CA . SER A 1 107 ? 9.362 8.541 2.169 1.00 93.06 107 SER A CA 1
ATOM 851 C C . SER A 1 107 ? 9.283 9.913 2.846 1.00 93.06 107 SER A C 1
ATOM 853 O O . SER A 1 107 ? 9.154 10.064 4.071 1.00 93.06 107 SER A O 1
ATOM 855 N N . THR A 1 108 ? 9.336 10.955 2.016 1.00 94.38 108 THR A N 1
ATOM 856 C CA . THR A 1 108 ? 9.305 12.340 2.501 1.00 94.38 108 THR A CA 1
ATOM 857 C C . THR A 1 108 ? 7.970 12.629 3.181 1.00 94.38 108 THR A C 1
ATOM 859 O O . THR A 1 108 ? 7.948 13.249 4.244 1.00 94.38 108 THR A O 1
ATOM 862 N N . SER A 1 109 ? 6.857 12.122 2.643 1.00 96.31 109 SER A N 1
ATOM 863 C CA . SER A 1 109 ? 5.532 12.298 3.249 1.00 96.31 109 SER A CA 1
ATOM 864 C C . SER A 1 109 ? 5.411 11.615 4.610 1.00 96.31 109 SER A C 1
ATOM 866 O O . SER A 1 109 ? 4.752 12.151 5.503 1.00 96.31 109 SER A O 1
ATOM 868 N N . LEU A 1 110 ? 6.068 10.468 4.820 1.00 95.62 110 LEU A N 1
ATOM 869 C CA . LEU A 1 110 ? 6.026 9.775 6.107 1.00 95.62 110 LEU A CA 1
ATOM 870 C C . LEU A 1 110 ? 6.654 10.615 7.229 1.00 95.62 110 LEU A C 1
ATOM 872 O O . LEU A 1 110 ? 6.088 10.713 8.321 1.00 95.62 110 LEU A O 1
ATOM 876 N N . SER A 1 111 ? 7.794 11.254 6.956 1.00 94.31 111 SER A N 1
ATOM 877 C CA . SER A 1 111 ? 8.514 12.084 7.932 1.00 94.31 111 SER A CA 1
ATOM 878 C C . SER A 1 111 ? 7.927 13.491 8.083 1.00 94.31 111 SER A C 1
ATOM 880 O O . SER A 1 111 ? 7.791 13.974 9.205 1.00 94.31 111 SER A O 1
ATOM 882 N N . SER A 1 112 ? 7.552 14.141 6.978 1.00 96.06 112 SER A N 1
ATOM 883 C CA . SER A 1 112 ? 7.132 15.550 6.970 1.00 96.06 112 SER A CA 1
ATOM 884 C C . SER A 1 112 ? 5.632 15.774 7.177 1.00 96.06 112 SER A C 1
ATOM 886 O O . SER A 1 112 ? 5.247 16.855 7.615 1.00 96.06 112 SER A O 1
ATOM 888 N N . ILE A 1 113 ? 4.783 14.779 6.892 1.00 96.31 113 ILE A N 1
ATOM 889 C CA . ILE A 1 113 ? 3.318 14.929 6.931 1.00 96.31 113 ILE A CA 1
ATOM 890 C C . ILE A 1 113 ? 2.705 13.946 7.922 1.00 96.31 113 ILE A C 1
ATOM 892 O O . ILE A 1 113 ? 2.061 14.361 8.884 1.00 96.31 113 ILE A O 1
ATOM 896 N N . ILE A 1 114 ? 2.901 12.644 7.710 1.00 96.19 114 ILE A N 1
ATOM 897 C CA . ILE A 1 114 ? 2.178 11.606 8.456 1.00 96.19 114 ILE A CA 1
ATOM 898 C C . ILE A 1 114 ? 2.624 11.580 9.920 1.00 96.19 114 ILE A C 1
ATOM 900 O O . ILE A 1 114 ? 1.788 11.678 10.815 1.00 96.19 114 ILE A O 1
ATOM 904 N N . SER A 1 115 ? 3.934 11.502 10.174 1.00 95.19 115 SER A N 1
ATOM 905 C CA . SER A 1 115 ? 4.488 11.452 11.534 1.00 95.19 115 SER A CA 1
ATOM 906 C C . SER A 1 115 ? 4.068 12.636 12.418 1.00 95.19 115 SER A C 1
ATOM 908 O O . SER A 1 115 ? 3.553 12.379 13.511 1.00 95.19 115 SER A O 1
ATOM 910 N N . PRO A 1 116 ? 4.238 13.911 12.001 1.00 96.62 116 PRO A N 1
ATOM 911 C CA . PRO A 1 116 ? 3.798 15.043 12.815 1.00 96.62 116 PRO A CA 1
ATOM 912 C C . PRO A 1 116 ? 2.272 15.101 12.966 1.00 96.62 116 PRO A C 1
ATOM 914 O O . PRO A 1 116 ? 1.792 15.402 14.055 1.00 96.62 116 PRO A O 1
ATOM 917 N N . SER A 1 117 ? 1.505 14.740 11.929 1.00 96.31 117 SER A N 1
ATOM 918 C CA . SER A 1 117 ? 0.034 14.739 11.998 1.00 96.31 117 SER A CA 1
ATOM 919 C C . SER A 1 117 ? -0.494 13.706 12.997 1.00 96.31 117 SER A C 1
ATOM 921 O O . SER A 1 117 ? -1.379 14.008 13.795 1.00 96.31 117 SER A O 1
ATOM 923 N N . LEU A 1 118 ? 0.069 12.492 13.004 1.00 94.81 118 LEU A N 1
ATOM 924 C CA . LEU A 1 118 ? -0.273 11.466 13.992 1.00 94.81 118 LEU A CA 1
ATOM 925 C C . LEU A 1 118 ? 0.151 11.885 15.405 1.00 94.81 118 LEU A C 1
ATOM 927 O O . LEU A 1 118 ? -0.594 11.656 16.351 1.00 94.81 118 LEU A O 1
ATOM 931 N N . ALA A 1 119 ? 1.304 12.538 15.569 1.00 93.56 119 ALA A N 1
ATOM 932 C CA . ALA A 1 119 ? 1.726 13.042 16.875 1.00 93.56 119 ALA A CA 1
ATOM 933 C C . ALA A 1 119 ? 0.755 14.106 17.425 1.00 93.56 119 ALA A C 1
ATOM 935 O O . ALA A 1 119 ? 0.355 14.028 18.588 1.00 93.56 119 ALA A O 1
ATOM 936 N N . GLU A 1 120 ? 0.317 15.051 16.585 1.00 94.25 120 GLU A N 1
ATOM 937 C CA . GLU A 1 120 ? -0.676 16.059 16.977 1.00 94.25 120 GLU A CA 1
ATOM 938 C C . GLU A 1 120 ? -2.028 15.415 17.321 1.00 94.25 120 GLU A C 1
ATOM 940 O O . GLU A 1 120 ? -2.650 15.750 18.334 1.00 94.25 120 GLU A O 1
ATOM 945 N N . LEU A 1 121 ? -2.480 14.452 16.511 1.00 92.56 121 LEU A N 1
ATOM 946 C CA . LEU A 1 121 ? -3.715 13.713 16.775 1.00 92.56 121 LEU A CA 1
ATOM 947 C C . LEU A 1 121 ? -3.643 12.946 18.098 1.00 92.56 121 LEU A C 1
ATOM 949 O O . LEU A 1 121 ? -4.624 12.957 18.843 1.00 92.56 121 LEU A O 1
ATOM 953 N N . LYS A 1 122 ? -2.488 12.354 18.432 1.00 90.25 122 LYS A N 1
ATOM 954 C CA . LYS A 1 122 ? -2.279 11.656 19.708 1.00 90.25 122 LYS A CA 1
ATOM 955 C C . LYS A 1 122 ? -2.502 12.600 20.880 1.00 90.25 122 LYS A C 1
ATOM 957 O O . LYS A 1 122 ? -3.314 12.317 21.756 1.00 90.25 122 LYS A O 1
ATOM 962 N N . GLN A 1 123 ? -1.851 13.760 20.832 1.00 90.19 123 GLN A N 1
ATOM 963 C CA . GLN A 1 123 ? -1.931 14.775 21.877 1.00 90.19 123 GLN A CA 1
ATOM 964 C C . GLN A 1 123 ? -3.362 15.300 22.063 1.00 90.19 123 GLN A C 1
ATOM 966 O O . GLN A 1 123 ? -3.838 15.458 23.188 1.00 90.19 123 GLN A O 1
ATOM 971 N N . ARG A 1 124 ? -4.087 15.543 20.963 1.00 89.69 124 ARG A N 1
ATOM 972 C CA . ARG A 1 124 ? -5.500 15.956 21.026 1.00 89.69 124 ARG A CA 1
ATOM 973 C C . ARG A 1 124 ? -6.381 14.871 21.626 1.00 89.69 124 ARG A C 1
ATOM 975 O O . ARG A 1 124 ? -7.295 15.167 22.389 1.00 89.69 124 ARG A O 1
ATOM 982 N N . GLN A 1 125 ? -6.128 13.622 21.267 1.00 86.44 125 GLN A N 1
ATOM 983 C CA . GLN A 1 125 ? -6.959 12.507 21.685 1.00 86.44 125 GLN A CA 1
ATOM 984 C C . GLN A 1 125 ? -6.706 12.111 23.149 1.00 86.44 125 GLN A C 1
ATOM 986 O O . GLN A 1 125 ? -7.635 11.659 23.818 1.00 86.44 125 GLN A O 1
ATOM 991 N N . GLU A 1 126 ? -5.501 12.342 23.675 1.00 82.81 126 GLU A N 1
ATOM 992 C CA . GLU A 1 126 ? -5.204 12.273 25.114 1.00 82.81 126 GLU A CA 1
ATOM 993 C C . GLU A 1 126 ? -6.014 13.313 25.908 1.00 82.81 126 GLU A C 1
ATOM 995 O O . GLU A 1 126 ? -6.547 12.993 26.969 1.00 82.81 126 GLU A O 1
ATOM 1000 N N . ALA A 1 127 ? -6.218 14.520 25.365 1.00 80.31 127 ALA A N 1
ATOM 1001 C CA . ALA A 1 127 ? -7.043 15.554 26.000 1.00 80.31 127 ALA A CA 1
ATOM 1002 C C . ALA A 1 127 ? -8.555 15.239 25.996 1.00 80.31 127 ALA A C 1
ATOM 1004 O O . ALA A 1 127 ? -9.294 15.754 26.834 1.00 80.31 127 ALA A O 1
ATOM 1005 N N . VAL A 1 128 ? -9.021 14.399 25.064 1.00 82.44 128 VAL A N 1
ATOM 1006 C CA . VAL A 1 128 ? -10.439 14.003 24.904 1.00 82.44 128 VAL A CA 1
ATOM 1007 C C . VAL A 1 128 ? -10.703 12.593 25.462 1.00 82.44 128 VAL A C 1
ATOM 1009 O O . VAL A 1 128 ? -11.779 12.030 25.277 1.00 82.44 128 VAL A O 1
ATOM 1012 N N . ASN A 1 129 ? -9.745 12.020 26.201 1.00 73.50 129 ASN A N 1
ATOM 1013 C CA . ASN A 1 129 ? -9.880 10.722 26.867 1.00 73.50 129 ASN A CA 1
ATOM 1014 C C . ASN A 1 129 ? -10.123 9.535 25.902 1.00 73.50 129 ASN A C 1
ATOM 1016 O O . ASN A 1 129 ? -10.763 8.549 26.274 1.00 73.50 129 ASN A O 1
ATOM 1020 N N . GLY A 1 130 ? -9.636 9.629 24.657 1.00 74.81 130 GLY A N 1
ATOM 1021 C CA . GLY A 1 130 ? -9.701 8.536 23.679 1.00 74.81 130 GLY A CA 1
ATOM 1022 C C . GLY A 1 130 ? -8.647 7.449 23.926 1.00 74.81 130 GLY A C 1
ATOM 1023 O O . GLY A 1 130 ? -7.822 7.573 24.827 1.00 74.81 130 GLY A O 1
ATOM 1024 N N . ASN A 1 131 ? -8.630 6.399 23.097 1.00 78.25 131 ASN A N 1
ATOM 1025 C CA . ASN A 1 131 ? -7.637 5.321 23.179 1.00 78.25 131 ASN A CA 1
ATOM 1026 C C . ASN A 1 131 ? -6.362 5.636 22.358 1.00 78.25 131 ASN A C 1
ATOM 1028 O O . ASN A 1 131 ? -6.365 5.404 21.149 1.00 78.25 131 ASN A O 1
ATOM 1032 N N . PRO A 1 132 ? -5.260 6.123 22.972 1.00 80.56 132 PRO A N 1
ATOM 1033 C CA . PRO A 1 132 ? -4.044 6.504 22.242 1.00 80.56 132 PRO A CA 1
ATOM 1034 C C . PRO A 1 132 ? -3.368 5.31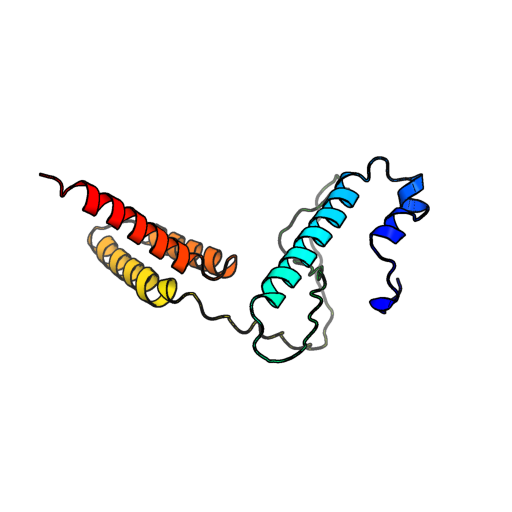2 21.551 1.00 80.56 132 PRO A C 1
ATOM 1036 O O . PRO A 1 132 ? -2.607 5.506 20.605 1.00 80.56 132 PRO A O 1
ATOM 1039 N N . MET A 1 133 ? -3.679 4.083 21.978 1.00 86.50 133 MET A N 1
ATOM 1040 C CA . MET A 1 133 ? -3.066 2.873 21.439 1.00 86.50 133 MET A CA 1
ATOM 1041 C C . MET A 1 133 ? -3.449 2.599 19.991 1.00 86.50 133 MET A C 1
ATOM 1043 O O . MET A 1 133 ? -2.627 2.085 19.242 1.00 86.50 133 MET A O 1
ATOM 1047 N N . ALA A 1 134 ? -4.664 2.967 19.576 1.00 90.62 134 ALA A N 1
ATOM 1048 C CA . ALA A 1 134 ? -5.095 2.778 18.192 1.00 90.62 134 ALA A CA 1
ATOM 1049 C C . ALA A 1 134 ? -4.244 3.608 17.217 1.00 90.62 134 ALA A C 1
ATOM 1051 O O . ALA A 1 134 ? -4.009 3.210 16.079 1.00 90.62 134 ALA A O 1
ATOM 1052 N N . LEU A 1 135 ? -3.765 4.768 17.671 1.00 91.88 135 LEU A N 1
ATOM 1053 C CA . LEU A 1 135 ? -2.937 5.649 16.861 1.00 91.88 135 LEU A CA 1
ATOM 1054 C C . LEU A 1 1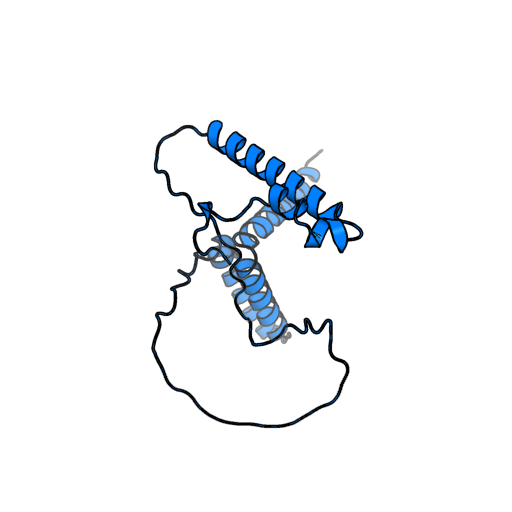35 ? -1.484 5.175 16.792 1.00 91.88 135 LEU A C 1
ATOM 1056 O O . LEU A 1 135 ? -0.848 5.317 15.749 1.00 91.88 135 LEU A O 1
ATOM 1060 N N . ASP A 1 136 ? -0.986 4.580 17.877 1.00 91.62 136 ASP A N 1
ATOM 1061 C CA . ASP A 1 136 ? 0.311 3.904 17.884 1.00 91.62 136 ASP A CA 1
ATOM 1062 C C . ASP A 1 136 ? 0.288 2.682 16.956 1.00 91.62 136 ASP A C 1
ATOM 1064 O O . ASP A 1 136 ? 1.173 2.539 16.118 1.00 91.62 136 ASP A O 1
ATOM 1068 N N . GLU A 1 137 ? -0.765 1.860 17.010 1.00 95.75 137 GLU A N 1
ATOM 1069 C CA . GLU A 1 137 ? -0.945 0.729 16.091 1.00 95.75 137 GLU A CA 1
ATOM 1070 C C . GLU A 1 137 ? -1.005 1.190 14.628 1.00 95.75 137 GLU A C 1
ATOM 1072 O O . GLU A 1 137 ? -0.341 0.616 13.764 1.00 95.75 137 GLU A O 1
ATOM 1077 N N . LEU A 1 138 ? -1.739 2.272 14.343 1.00 95.94 138 LEU A N 1
ATOM 1078 C CA . LEU A 1 138 ? -1.796 2.846 13.000 1.00 95.94 138 LEU A CA 1
ATOM 1079 C C . LEU A 1 138 ? -0.422 3.342 12.528 1.00 95.94 138 LEU A C 1
ATOM 1081 O O . LEU A 1 138 ? -0.055 3.121 11.374 1.00 95.94 138 LEU A O 1
ATOM 1085 N N . ARG A 1 139 ? 0.339 4.010 13.402 1.00 95.00 139 ARG A N 1
ATOM 1086 C CA . ARG A 1 139 ? 1.696 4.477 13.092 1.00 95.00 139 ARG A CA 1
ATOM 1087 C C . ARG A 1 139 ? 2.600 3.305 12.717 1.00 95.00 139 ARG A C 1
ATOM 1089 O O . ARG A 1 139 ? 3.269 3.376 11.689 1.00 95.00 139 ARG A O 1
ATOM 1096 N N . GLU A 1 140 ? 2.587 2.237 13.507 1.00 96.38 140 GLU A N 1
ATOM 1097 C CA . GLU A 1 140 ? 3.388 1.041 13.236 1.00 96.38 140 GLU A CA 1
ATOM 1098 C C . GLU A 1 140 ? 2.952 0.347 11.941 1.00 96.38 140 GLU A C 1
ATOM 1100 O O . GLU A 1 140 ? 3.793 -0.019 11.124 1.00 96.38 140 GLU A O 1
ATOM 1105 N N . ALA A 1 141 ? 1.646 0.244 11.682 1.00 97.94 141 ALA A N 1
ATOM 1106 C CA . ALA A 1 141 ? 1.139 -0.332 10.439 1.00 97.94 141 ALA A CA 1
ATOM 1107 C C . ALA A 1 141 ? 1.599 0.450 9.195 1.00 97.94 141 ALA A C 1
ATOM 1109 O O . ALA A 1 141 ? 1.940 -0.153 8.177 1.00 97.94 141 ALA A O 1
ATOM 1110 N N . ILE A 1 142 ? 1.645 1.784 9.270 1.00 96.75 142 ILE A N 1
ATOM 1111 C CA . ILE A 1 142 ? 2.153 2.621 8.175 1.00 96.75 142 ILE A CA 1
ATOM 1112 C C . ILE A 1 142 ? 3.662 2.417 7.986 1.00 96.75 142 ILE A C 1
ATOM 1114 O O . ILE A 1 142 ? 4.115 2.314 6.847 1.00 96.75 142 ILE A O 1
ATOM 1118 N N . LEU A 1 143 ? 4.436 2.321 9.073 1.00 95.56 143 LEU A N 1
ATOM 1119 C CA . LEU A 1 143 ? 5.874 2.038 8.998 1.00 95.56 143 LEU A CA 1
ATOM 1120 C C . LEU A 1 143 ? 6.148 0.677 8.348 1.00 95.56 143 LEU A C 1
ATOM 1122 O O . LEU A 1 143 ? 6.964 0.597 7.433 1.00 95.56 143 LEU A O 1
ATOM 1126 N N . LEU A 1 144 ? 5.413 -0.362 8.750 1.00 96.62 144 LEU A N 1
ATOM 1127 C CA . LEU A 1 144 ? 5.505 -1.696 8.153 1.00 96.62 144 LEU A CA 1
ATOM 1128 C C . LEU A 1 144 ? 5.124 -1.689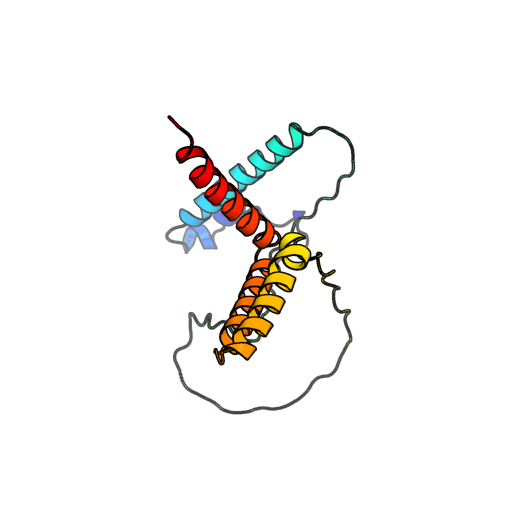 6.668 1.00 96.62 144 LEU A C 1
ATOM 1130 O O . LEU A 1 144 ? 5.761 -2.360 5.857 1.00 96.62 144 LEU A O 1
ATOM 1134 N N . ALA A 1 145 ? 4.099 -0.922 6.288 1.00 96.25 145 ALA A N 1
ATOM 1135 C CA . ALA A 1 145 ? 3.712 -0.779 4.889 1.00 96.25 145 ALA A CA 1
ATOM 1136 C C . ALA A 1 145 ? 4.808 -0.095 4.057 1.00 96.25 145 ALA A C 1
ATOM 1138 O O . ALA A 1 145 ? 5.068 -0.525 2.936 1.00 96.25 145 ALA A O 1
ATOM 1139 N N . GLU A 1 146 ? 5.459 0.937 4.597 1.00 95.19 146 GLU A N 1
ATOM 1140 C CA . GLU A 1 146 ? 6.567 1.640 3.941 1.00 95.19 146 GLU A CA 1
ATOM 1141 C C . GLU A 1 146 ? 7.826 0.769 3.832 1.00 95.19 146 GLU A C 1
ATOM 1143 O O . GLU A 1 146 ? 8.520 0.816 2.818 1.00 95.19 146 GLU A O 1
ATOM 1148 N N . GLU A 1 147 ? 8.096 -0.062 4.839 1.00 92.88 147 GLU A N 1
ATOM 1149 C CA . GLU A 1 147 ? 9.184 -1.041 4.802 1.00 92.88 147 GLU A CA 1
ATOM 1150 C C . GLU A 1 147 ? 8.934 -2.122 3.739 1.00 92.88 147 GLU A C 1
ATOM 1152 O O . GLU A 1 147 ? 9.836 -2.465 2.974 1.00 92.88 147 GLU A O 1
ATOM 1157 N N . ALA A 1 148 ? 7.697 -2.619 3.641 1.00 94.19 148 ALA A N 1
ATOM 1158 C CA . ALA A 1 148 ? 7.312 -3.597 2.628 1.00 94.19 148 ALA A CA 1
ATOM 1159 C C . ALA A 1 148 ? 7.259 -2.996 1.209 1.00 94.19 148 ALA A C 1
ATOM 1161 O O . ALA A 1 148 ? 7.588 -3.677 0.235 1.00 94.19 148 ALA A O 1
ATOM 1162 N N . TYR A 1 149 ? 6.846 -1.730 1.087 1.00 93.75 149 TYR A N 1
ATOM 1163 C CA . TYR A 1 149 ? 6.642 -1.029 -0.181 1.00 93.75 149 TYR A CA 1
ATOM 1164 C C . TYR A 1 149 ? 7.120 0.433 -0.092 1.00 93.75 149 TYR A C 1
ATOM 1166 O O . TYR A 1 149 ? 6.331 1.328 0.227 1.00 93.75 149 TYR A O 1
ATOM 1174 N N . PRO A 1 150 ? 8.392 0.709 -0.430 1.00 93.31 150 PRO A N 1
ATOM 1175 C CA . PRO A 1 150 ? 8.941 2.061 -0.379 1.00 93.31 150 PRO A CA 1
ATOM 1176 C C . PRO A 1 150 ? 8.153 3.057 -1.241 1.00 93.31 150 PRO A C 1
ATOM 1178 O O . PRO A 1 150 ? 7.831 2.773 -2.396 1.00 93.31 150 PRO A O 1
ATOM 1181 N N . GLY A 1 151 ? 7.862 4.239 -0.693 1.00 94.50 151 GLY A N 1
ATOM 1182 C CA . GLY A 1 151 ? 7.108 5.300 -1.368 1.00 94.50 151 GLY A CA 1
ATOM 1183 C C . GLY A 1 151 ? 5.585 5.148 -1.299 1.00 94.50 151 GLY A C 1
ATOM 1184 O O . GLY A 1 151 ? 4.860 5.990 -1.842 1.00 94.50 151 GLY A O 1
ATOM 1185 N N . ILE A 1 152 ? 5.060 4.118 -0.625 1.00 96.62 152 ILE A N 1
ATOM 1186 C CA . ILE A 1 152 ? 3.609 3.935 -0.486 1.00 96.62 152 ILE A CA 1
ATOM 1187 C C . ILE A 1 152 ? 2.951 5.117 0.235 1.00 96.62 152 ILE A C 1
ATOM 1189 O O . ILE A 1 152 ? 1.858 5.536 -0.154 1.00 96.62 152 ILE A O 1
ATOM 1193 N N . SER A 1 153 ? 3.630 5.713 1.219 1.00 97.44 153 SER A N 1
ATOM 1194 C CA . SER A 1 153 ? 3.107 6.876 1.941 1.00 97.44 153 SER A CA 1
ATOM 1195 C C . SER A 1 153 ? 3.018 8.122 1.053 1.00 97.44 153 SER A C 1
ATOM 1197 O O . SER A 1 153 ? 2.037 8.861 1.138 1.00 97.44 153 SER A O 1
ATOM 1199 N N . ASP A 1 154 ? 3.989 8.341 0.156 1.00 97.31 154 ASP A N 1
ATOM 1200 C CA . ASP A 1 154 ? 3.940 9.442 -0.819 1.00 97.31 154 ASP A CA 1
ATOM 1201 C C . ASP A 1 154 ? 2.766 9.259 -1.794 1.00 97.31 154 ASP A C 1
ATOM 1203 O O . ASP A 1 154 ? 2.020 10.204 -2.078 1.00 97.31 154 ASP A O 1
ATOM 1207 N N . SER A 1 155 ? 2.551 8.026 -2.266 1.00 97.62 155 SER A N 1
ATOM 1208 C CA . SER A 1 155 ? 1.420 7.681 -3.136 1.00 97.62 155 SER A CA 1
ATOM 1209 C C . SER A 1 155 ? 0.076 7.905 -2.439 1.00 97.62 155 SER A C 1
ATOM 1211 O O . SER A 1 155 ? -0.830 8.505 -3.023 1.00 97.62 155 SER A O 1
ATOM 1213 N N . LEU A 1 156 ? -0.045 7.491 -1.174 1.00 97.56 156 LEU A N 1
ATOM 1214 C CA . LEU A 1 156 ? -1.244 7.697 -0.362 1.00 97.56 156 LEU A CA 1
ATOM 1215 C C . LEU A 1 156 ? -1.582 9.184 -0.241 1.00 97.56 156 LEU A C 1
ATOM 1217 O O . LEU A 1 156 ? -2.713 9.584 -0.528 1.00 97.56 156 LEU A O 1
ATOM 1221 N N . VAL A 1 157 ? -0.606 10.007 0.152 1.00 97.38 157 VAL A N 1
ATOM 1222 C CA . VAL A 1 157 ? -0.808 11.450 0.337 1.00 97.38 157 VAL A CA 1
ATOM 1223 C C . VAL A 1 157 ? -1.174 12.118 -0.986 1.00 97.38 157 VAL A C 1
ATOM 1225 O O . VAL A 1 157 ? -2.143 12.877 -1.047 1.00 97.38 157 VAL A O 1
ATOM 1228 N N . THR A 1 158 ? -0.472 11.777 -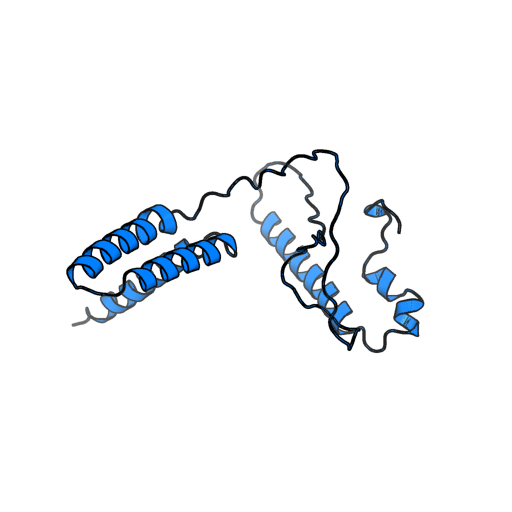2.066 1.00 97.44 158 THR A N 1
ATOM 1229 C CA . THR A 1 158 ? -0.754 12.302 -3.408 1.00 97.44 158 THR A CA 1
ATOM 1230 C C . THR A 1 158 ? -2.182 11.978 -3.849 1.00 97.44 158 THR A C 1
ATOM 1232 O O . THR A 1 158 ? -2.919 12.857 -4.302 1.00 97.44 158 THR A O 1
ATOM 1235 N N . GLN A 1 159 ? -2.616 10.724 -3.692 1.00 97.56 159 GLN A N 1
ATOM 1236 C CA . GLN A 1 159 ? -3.971 10.310 -4.055 1.00 97.56 159 GLN A CA 1
ATOM 1237 C C . GLN A 1 159 ? -5.038 10.994 -3.196 1.00 97.56 159 GLN A C 1
ATOM 1239 O O . GLN A 1 159 ? -6.084 11.378 -3.724 1.00 97.56 159 GLN A O 1
ATOM 1244 N N . LEU A 1 160 ? -4.779 11.186 -1.899 1.00 97.12 160 LEU A N 1
ATOM 1245 C CA . LEU A 1 160 ? -5.689 11.888 -0.999 1.00 97.12 160 LEU A CA 1
ATOM 1246 C C . LEU A 1 160 ? -5.887 13.348 -1.429 1.00 97.12 160 LEU A C 1
ATOM 1248 O O . LEU A 1 160 ? -7.029 13.790 -1.572 1.00 97.12 160 LEU A O 1
ATOM 1252 N N . VAL A 1 161 ? -4.797 14.074 -1.697 1.00 96.12 161 VAL A N 1
ATOM 1253 C CA . VAL A 1 161 ? -4.845 15.472 -2.160 1.00 96.12 161 VAL A CA 1
ATOM 1254 C C . VAL A 1 161 ? -5.582 15.575 -3.493 1.00 96.12 161 VAL A C 1
ATOM 1256 O O . VAL A 1 161 ? -6.534 16.347 -3.607 1.00 96.12 161 VAL A O 1
ATOM 1259 N N . ASN A 1 162 ? -5.223 14.736 -4.468 1.00 95.81 162 ASN A N 1
ATOM 1260 C CA . ASN A 1 162 ? -5.877 14.707 -5.778 1.00 95.81 162 ASN A CA 1
ATOM 1261 C C . ASN A 1 162 ? -7.379 14.430 -5.664 1.00 95.81 162 ASN A C 1
ATOM 1263 O O . ASN A 1 162 ? -8.192 15.032 -6.368 1.00 95.81 162 ASN A O 1
ATOM 1267 N N . ARG A 1 163 ? -7.768 13.508 -4.777 1.00 95.94 163 ARG A N 1
ATOM 1268 C CA . ARG A 1 163 ? -9.175 13.200 -4.530 1.00 95.94 163 ARG A CA 1
ATOM 1269 C C . ARG A 1 163 ? -9.899 14.424 -3.976 1.00 95.94 163 ARG A C 1
ATOM 1271 O O . ARG A 1 163 ? -10.957 14.767 -4.491 1.00 95.94 163 ARG A O 1
ATOM 1278 N N . LEU A 1 164 ? -9.337 15.091 -2.970 1.00 94.81 164 LEU A N 1
ATOM 1279 C CA . LEU A 1 164 ? -9.944 16.271 -2.349 1.00 94.81 164 LEU A CA 1
ATOM 1280 C C . LEU A 1 164 ? -10.058 17.458 -3.319 1.00 94.81 164 LEU A C 1
ATOM 1282 O O . LEU A 1 164 ? -11.107 18.100 -3.349 1.00 94.81 164 LEU A O 1
ATOM 1286 N N . GLN A 1 165 ? -9.043 17.694 -4.155 1.00 92.69 165 GLN A N 1
ATOM 1287 C CA . GLN A 1 165 ? -9.051 18.757 -5.169 1.00 92.69 165 GLN A CA 1
ATOM 1288 C C . GLN A 1 165 ? -10.181 18.581 -6.194 1.00 92.69 165 GLN A C 1
ATOM 1290 O O . GLN A 1 165 ? -10.940 19.516 -6.456 1.00 92.69 165 GLN A O 1
ATOM 1295 N N . ARG A 1 166 ? -10.389 17.354 -6.690 1.00 91.25 166 ARG A N 1
ATOM 1296 C CA . ARG A 1 166 ? -11.503 17.046 -7.608 1.00 91.25 166 ARG A CA 1
ATOM 1297 C C . ARG A 1 166 ? -12.870 17.371 -6.998 1.00 91.25 166 ARG A C 1
ATOM 1299 O O . ARG A 1 166 ? -13.767 17.834 -7.696 1.00 91.25 166 ARG A O 1
ATOM 1306 N N . PHE A 1 167 ? -13.041 17.153 -5.692 1.00 83.69 167 PHE A N 1
ATOM 1307 C CA . PHE A 1 167 ? -14.284 17.498 -4.994 1.00 83.69 167 PHE A CA 1
ATOM 1308 C C . PHE A 1 167 ? -14.428 19.000 -4.703 1.00 83.69 167 PHE A C 1
ATOM 1310 O O . PHE A 1 167 ? -15.548 19.465 -4.481 1.00 83.69 167 PHE A O 1
ATOM 1317 N N . SER A 1 168 ? -13.342 19.778 -4.662 1.00 79.88 168 SER A N 1
ATOM 1318 C CA . SER A 1 168 ? -13.436 21.239 -4.534 1.00 79.88 168 SER A CA 1
ATOM 1319 C C . SER A 1 168 ? -13.817 21.926 -5.844 1.00 79.88 168 SER A C 1
ATOM 1321 O O . SER A 1 168 ? -14.626 22.847 -5.810 1.00 79.88 168 SER A O 1
ATOM 1323 N N . GLU A 1 169 ? -13.324 21.445 -6.986 1.00 67.94 169 GLU A N 1
ATOM 1324 C CA . GLU A 1 169 ? -13.581 22.053 -8.303 1.00 67.94 169 GLU A CA 1
ATOM 1325 C C . GLU A 1 169 ? -15.036 21.861 -8.777 1.00 67.94 169 GLU A C 1
ATOM 1327 O O . GLU A 1 169 ? -15.601 22.731 -9.432 1.00 67.94 169 GLU A O 1
ATOM 1332 N N . GLY A 1 170 ? -15.700 20.770 -8.374 1.00 59.59 170 GLY A N 1
ATOM 1333 C CA . GLY A 1 170 ? -17.104 20.498 -8.723 1.00 59.59 170 GLY A CA 1
ATOM 1334 C C . GLY A 1 170 ? -18.155 21.350 -7.993 1.00 59.59 170 GLY A C 1
ATOM 1335 O O . GLY A 1 170 ? -19.343 21.196 -8.262 1.00 59.59 170 GLY A O 1
ATOM 1336 N N . ARG A 1 171 ? -17.757 22.222 -7.053 1.00 57.75 171 ARG A N 1
ATOM 1337 C CA . ARG A 1 171 ? -18.673 23.119 -6.312 1.00 57.75 171 ARG A CA 1
ATOM 1338 C C . ARG A 1 171 ? -18.660 24.563 -6.808 1.00 57.75 171 ARG A C 1
ATOM 1340 O O . ARG A 1 171 ? -19.451 25.370 -6.331 1.00 57.75 171 ARG A O 1
ATOM 1347 N N . THR A 1 172 ? -17.798 24.884 -7.768 1.00 56.38 172 THR A N 1
ATOM 1348 C CA . THR A 1 172 ? -17.755 26.192 -8.422 1.00 56.38 172 THR A CA 1
ATOM 1349 C C . THR A 1 172 ? -18.236 26.043 -9.861 1.00 56.38 172 THR A C 1
ATOM 1351 O O . THR A 1 172 ? -17.450 25.999 -10.803 1.00 56.38 172 THR A O 1
ATOM 1354 N N . SER A 1 173 ? -19.542 25.919 -10.050 1.00 47.12 173 SER A N 1
ATOM 1355 C CA . SER A 1 173 ? -20.175 26.253 -11.327 1.00 47.12 173 SER A CA 1
ATOM 1356 C C . SER A 1 173 ? -21.450 27.040 -11.020 1.00 47.12 173 SER A C 1
ATOM 1358 O O . SER A 1 173 ? -22.235 26.561 -10.199 1.00 47.12 173 SER A O 1
ATOM 1360 N N . PRO A 1 174 ? -21.598 28.263 -11.565 1.00 55.28 174 PRO A N 1
ATOM 1361 C CA . PRO A 1 174 ? -22.821 29.054 -11.452 1.00 55.28 174 PRO A CA 1
ATOM 1362 C C . PRO A 1 174 ? -23.986 28.436 -12.233 1.00 55.28 174 PRO A C 1
ATOM 1364 O O . PRO A 1 174 ? -23.726 27.699 -13.213 1.00 55.28 174 PRO A O 1
#

pLDDT: mean 72.67, std 22.37, range [27.75, 97.94]

Secondary structure (DSSP, 8-state):
---SGGGSPPHHHHTTSHHHHHH-S--HHHHHHHHHHHHHHHHHHHHHHTS------------------TTS----SS-------------------------PPPPHHIIIIIHHHHHHHHHHHHHTT--THHHHHHHHHHHHHHHHSTTHHHHHHHHHHHHHHHHHHTT---

InterPro domains:
  IPR046409 Programmed cell death protein 10, dimerisation domain superfamily [G3DSA:1.10.12.70] (102-174)
  IPR048288 Programmed cell death protein 10, dimerisation domain [PF20929] (110-162)
  IPR050629 STE20/SPS1-related Proline-Alanine-rich Kinase [PTHR48012] (1-68)

Sequence (174 aa):
LNKEPSFRPTAKELLKHKLIVRYAKKTSYLTELVDKYRRWKAEQTRQQAESSSDESDSEQDGQASGGNNFGSDDWIFTIREKDPKKLQNGGEGPAGESGDISKRPYSTSLSSIISPSLAELKQRQEAVNGNPMALDELREAILLAEEAYPGISDSLVTQLVNRLQRFSEGRTSP